Protein AF-A0AAD6VVQ3-F1 (afdb_monomer_lite)

Secondary structure (DSSP, 8-state):
-PPPHHHHHHTSPPPP------SEEEEEEETTTEEEEEE---SS---TT-----

Foldseek 3Di:
DDDDPVRVVVPDDDDDLPDDDPFAPDWDQDPPPGIDGHGDDSDDDDDPPDDDDD

Radius of gyration: 18.48 Å; chains: 1; bounding box: 52×21×36 Å

Sequence (54 aa):
KGKTLLEAINALACPACRQPAPPLQDVYKIGGIGTVLVGRVETGIINVGMAVIF

pLDDT: mean 71.16, std 8.38, range [49.62, 82.38]

Structure (mmCIF, N/CA/C/O backbone):
data_AF-A0AAD6VVQ3-F1
#
_entry.id   AF-A0AAD6VVQ3-F1
#
loop_
_atom_site.group_PDB
_atom_site.id
_atom_site.type_symbol
_atom_site.label_atom_id
_atom_site.label_alt_id
_atom_site.label_comp_id
_atom_site.label_asym_id
_atom_site.label_entity_id
_atom_site.label_seq_id
_atom_site.pdbx_PDB_ins_code
_atom_site.Cartn_x
_atom_site.Cartn_y
_atom_site.Cartn_z
_atom_site.occupancy
_atom_site.B_iso_or_equiv
_atom_site.auth_seq_id
_atom_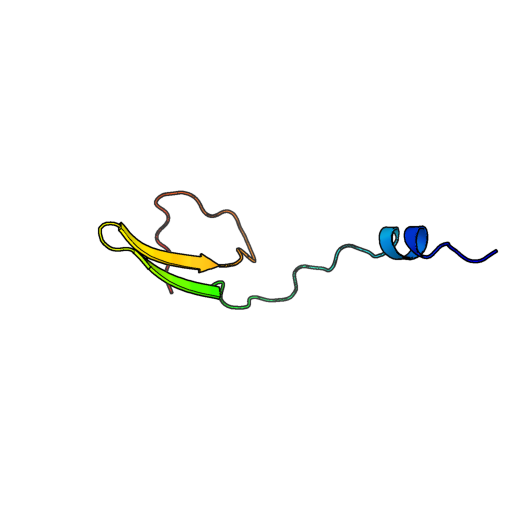site.auth_comp_id
_atom_site.auth_asym_id
_atom_site.auth_atom_id
_atom_site.pdbx_PDB_model_num
ATOM 1 N N . LYS A 1 1 ? 35.616 -9.678 -17.376 1.00 49.62 1 LYS A N 1
ATOM 2 C CA . LYS A 1 1 ? 35.273 -8.929 -16.142 1.00 49.62 1 LYS A CA 1
ATOM 3 C C . LYS A 1 1 ? 33.766 -9.020 -15.966 1.00 49.62 1 LYS A C 1
ATOM 5 O O . LYS A 1 1 ? 33.054 -8.539 -16.836 1.00 49.62 1 LYS A O 1
ATOM 10 N N . GLY A 1 2 ? 33.305 -9.758 -14.957 1.00 74.19 2 GLY A N 1
ATOM 11 C CA . GLY A 1 2 ? 31.876 -9.895 -14.663 1.00 74.19 2 GLY A CA 1
ATOM 12 C C . GLY A 1 2 ? 31.345 -8.652 -13.956 1.00 74.19 2 GLY A C 1
ATOM 1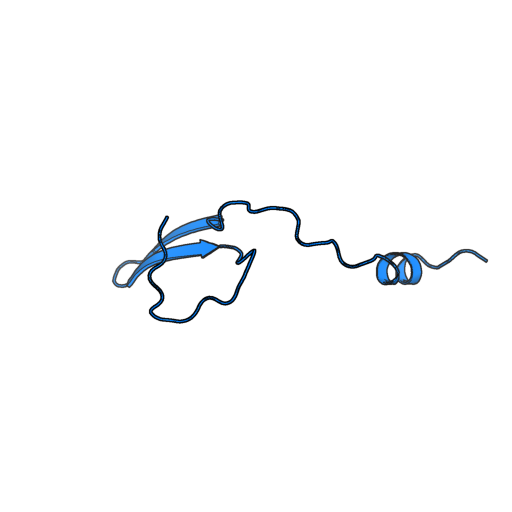3 O O . GLY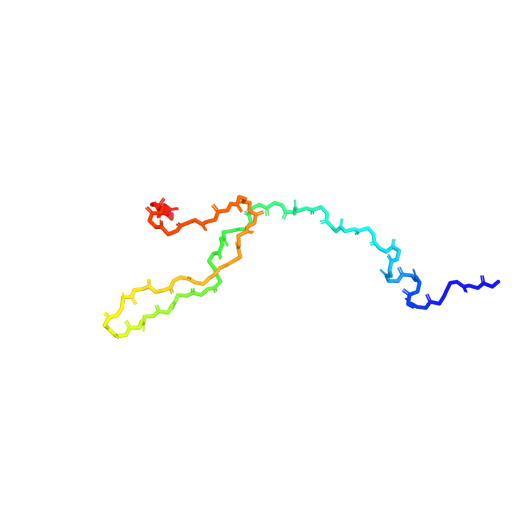 A 1 2 ? 32.122 -7.939 -13.321 1.00 74.19 2 GLY A O 1
ATOM 14 N N . LYS A 1 3 ? 30.041 -8.398 -14.087 1.00 70.25 3 LYS A N 1
ATOM 15 C CA . LYS A 1 3 ? 29.350 -7.357 -13.318 1.00 70.25 3 LYS A CA 1
ATOM 16 C C . LYS A 1 3 ? 29.406 -7.710 -11.836 1.00 70.25 3 LYS A C 1
ATOM 18 O O . LYS A 1 3 ? 29.266 -8.880 -11.471 1.00 70.25 3 LYS A O 1
ATOM 23 N N . THR A 1 4 ? 29.617 -6.710 -10.993 1.00 82.38 4 THR A N 1
ATOM 24 C CA . THR A 1 4 ? 29.527 -6.894 -9.541 1.00 82.38 4 THR A CA 1
ATOM 25 C C . THR A 1 4 ? 28.081 -7.206 -9.144 1.00 82.38 4 THR A C 1
ATOM 27 O O . THR A 1 4 ? 27.142 -6.824 -9.843 1.00 82.38 4 THR A O 1
ATOM 30 N N . LEU A 1 5 ? 27.877 -7.900 -8.017 1.00 78.19 5 LEU A N 1
ATOM 31 C CA . LEU A 1 5 ? 26.529 -8.215 -7.515 1.00 78.19 5 LEU A CA 1
ATOM 32 C C . LEU A 1 5 ? 25.652 -6.960 -7.401 1.00 78.19 5 LEU A C 1
ATOM 34 O O . LEU A 1 5 ? 24.466 -7.000 -7.713 1.00 78.19 5 LEU A O 1
ATOM 38 N N . LEU A 1 6 ? 26.258 -5.832 -7.029 1.00 79.50 6 LEU A N 1
ATOM 39 C CA . LEU A 1 6 ? 25.571 -4.554 -6.905 1.00 79.50 6 LEU A CA 1
ATOM 40 C C . LEU A 1 6 ? 25.121 -3.995 -8.265 1.00 79.50 6 LEU A C 1
ATOM 42 O O . LEU A 1 6 ? 23.989 -3.540 -8.401 1.00 79.50 6 LEU A O 1
ATOM 46 N N . GLU A 1 7 ? 25.968 -4.081 -9.293 1.00 79.56 7 GLU A N 1
ATOM 47 C CA . GLU A 1 7 ? 25.608 -3.680 -10.662 1.00 79.56 7 GLU A CA 1
ATOM 48 C C . GLU A 1 7 ? 24.540 -4.591 -11.271 1.00 79.56 7 GLU A C 1
ATOM 50 O O . GLU A 1 7 ? 23.706 -4.125 -12.043 1.00 79.56 7 GLU A O 1
ATOM 55 N N . ALA A 1 8 ? 24.545 -5.882 -10.931 1.00 78.69 8 ALA A N 1
ATOM 56 C CA . ALA A 1 8 ? 23.530 -6.822 -11.393 1.00 78.69 8 ALA A CA 1
ATOM 57 C C . ALA A 1 8 ? 22.155 -6.538 -10.768 1.00 78.69 8 ALA A C 1
ATOM 59 O O . ALA A 1 8 ? 21.158 -6.580 -11.482 1.00 78.69 8 ALA A O 1
ATOM 60 N N . ILE A 1 9 ? 22.108 -6.200 -9.472 1.00 80.38 9 ILE A N 1
ATOM 61 C CA . ILE A 1 9 ? 20.867 -5.848 -8.764 1.00 80.38 9 ILE A CA 1
ATOM 62 C C . ILE A 1 9 ? 20.324 -4.502 -9.252 1.00 80.38 9 ILE A C 1
ATOM 64 O O . ILE A 1 9 ? 19.139 -4.400 -9.552 1.00 80.38 9 ILE A O 1
ATOM 68 N N . ASN A 1 10 ? 21.183 -3.492 -9.407 1.00 78.50 10 ASN A N 1
ATOM 69 C CA . ASN A 1 10 ? 20.765 -2.183 -9.923 1.00 78.50 10 ASN A CA 1
ATOM 70 C C . ASN A 1 10 ? 20.315 -2.231 -11.393 1.00 78.50 10 ASN A C 1
ATOM 72 O O . ASN A 1 10 ? 19.565 -1.365 -11.832 1.00 78.50 10 ASN A O 1
ATOM 76 N N . ALA A 1 11 ? 20.762 -3.232 -12.157 1.00 80.69 11 ALA A N 1
ATOM 77 C CA . ALA A 1 11 ? 20.337 -3.450 -13.538 1.00 80.69 11 ALA A CA 1
ATOM 78 C C . ALA A 1 11 ? 19.014 -4.230 -13.665 1.00 80.69 11 ALA A C 1
ATOM 80 O O . ALA A 1 11 ? 18.543 -4.428 -14.788 1.00 80.69 11 ALA A O 1
ATOM 81 N N . LEU A 1 12 ? 18.417 -4.695 -12.560 1.00 77.00 12 LEU A N 1
ATOM 82 C CA . LEU A 1 12 ? 17.101 -5.328 -12.597 1.00 77.00 12 LEU A CA 1
ATOM 83 C C . LEU A 1 12 ? 16.046 -4.280 -12.963 1.00 77.00 12 LEU A C 1
ATOM 85 O O . LEU A 1 12 ? 15.902 -3.254 -12.303 1.00 77.00 12 LEU A O 1
ATOM 89 N N . ALA A 1 13 ? 15.300 -4.548 -14.034 1.00 70.25 13 ALA A N 1
ATOM 90 C CA . ALA A 1 13 ? 14.175 -3.714 -14.422 1.00 70.25 13 ALA A CA 1
ATOM 91 C C . ALA A 1 13 ? 13.094 -3.761 -13.335 1.00 70.25 13 ALA A C 1
ATOM 93 O O . ALA A 1 13 ? 12.804 -4.824 -12.779 1.00 70.25 13 ALA A O 1
ATOM 94 N N . CYS A 1 14 ? 12.495 -2.604 -13.050 1.00 65.31 14 CYS A N 1
ATOM 95 C CA . CYS A 1 14 ? 11.422 -2.501 -12.070 1.00 65.31 14 CYS A CA 1
ATOM 96 C C . CYS A 1 14 ? 10.282 -3.457 -12.478 1.00 65.31 14 CYS A C 1
ATOM 98 O O . CYS A 1 14 ? 9.837 -3.400 -13.631 1.00 65.31 14 CYS A O 1
ATOM 100 N N . PRO A 1 15 ? 9.834 -4.366 -11.595 1.00 66.44 15 PRO A N 1
ATOM 101 C CA . PRO A 1 15 ? 8.812 -5.341 -11.946 1.00 66.44 15 PRO A CA 1
ATOM 102 C C . PRO A 1 15 ? 7.522 -4.619 -12.349 1.00 66.44 15 PRO A C 1
ATOM 104 O O . PRO A 1 15 ? 7.043 -3.739 -11.635 1.00 66.44 15 PRO A O 1
ATOM 107 N N . ALA A 1 16 ? 6.956 -4.991 -13.500 1.00 64.00 16 ALA A N 1
ATOM 108 C CA . ALA A 1 16 ? 5.655 -4.487 -13.923 1.00 64.00 16 ALA A CA 1
ATOM 109 C C . ALA A 1 16 ? 4.597 -4.865 -12.877 1.00 64.00 16 ALA A C 1
ATOM 111 O O . ALA A 1 16 ? 4.574 -6.008 -12.412 1.00 64.00 16 ALA A O 1
ATOM 112 N N . CYS A 1 17 ? 3.747 -3.901 -12.509 1.00 57.69 17 CYS A N 1
ATOM 113 C CA . CYS A 1 17 ? 2.709 -4.074 -11.495 1.00 57.69 17 CYS A CA 1
ATOM 114 C C . CYS A 1 17 ? 1.827 -5.278 -11.871 1.00 57.69 17 CYS A C 1
ATOM 116 O O . CYS A 1 17 ? 1.156 -5.277 -12.906 1.00 57.69 17 CYS A O 1
ATOM 118 N N . ARG A 1 18 ? 1.926 -6.362 -11.097 1.00 55.88 18 ARG A N 1
ATOM 119 C CA . ARG A 1 18 ? 1.471 -7.695 -11.500 1.00 55.88 18 ARG A CA 1
ATOM 120 C C . ARG A 1 18 ? 0.138 -8.010 -10.824 1.00 55.88 18 ARG A C 1
ATOM 122 O O . ARG A 1 18 ? 0.156 -8.581 -9.751 1.00 55.88 18 ARG A O 1
ATOM 129 N N . GLN A 1 19 ? -0.963 -7.683 -11.512 1.00 60.06 19 GLN A N 1
ATOM 130 C CA . GLN A 1 19 ? -2.359 -8.118 -11.277 1.00 60.06 19 GLN A CA 1
ATOM 131 C C . GLN A 1 19 ? -2.978 -7.841 -9.879 1.00 60.06 19 GLN A C 1
ATOM 133 O O . GLN A 1 19 ? -2.289 -7.829 -8.867 1.00 60.06 19 GLN A O 1
ATOM 138 N N . PRO A 1 20 ? -4.304 -7.600 -9.801 1.00 52.88 20 PRO A N 1
ATOM 139 C CA . PRO A 1 20 ? -4.942 -7.091 -8.588 1.00 52.88 20 PRO A CA 1
ATOM 140 C C . PRO A 1 20 ? -5.145 -8.203 -7.553 1.00 52.88 20 PRO A C 1
ATOM 142 O O . PRO A 1 20 ? -6.120 -8.951 -7.604 1.00 52.88 20 PRO A O 1
ATOM 145 N N . ALA A 1 21 ? -4.232 -8.299 -6.588 1.00 55.41 21 ALA A N 1
ATOM 146 C CA . ALA A 1 21 ? -4.554 -8.910 -5.306 1.00 55.41 21 ALA A CA 1
ATOM 147 C C . ALA A 1 21 ? -5.446 -7.935 -4.513 1.00 55.41 21 ALA A C 1
ATOM 149 O O . ALA A 1 21 ? -5.222 -6.721 -4.586 1.00 55.41 21 ALA A O 1
ATOM 150 N N . PRO A 1 22 ? -6.466 -8.418 -3.779 1.00 55.66 22 PRO A N 1
ATOM 151 C CA . PRO A 1 22 ? -7.278 -7.548 -2.944 1.00 55.66 22 PRO A CA 1
ATOM 152 C C . PRO A 1 22 ? -6.355 -6.836 -1.947 1.00 55.66 22 PRO A C 1
ATOM 154 O O . PRO A 1 22 ? -5.476 -7.472 -1.364 1.00 55.66 22 PRO A O 1
ATOM 157 N N . PRO A 1 23 ? -6.528 -5.522 -1.745 1.00 60.78 23 PRO A N 1
ATOM 158 C CA . PRO A 1 23 ? -5.583 -4.719 -0.984 1.00 60.78 23 PRO A CA 1
ATOM 159 C C . PRO A 1 23 ? -5.516 -5.124 0.492 1.00 60.78 23 PRO A C 1
ATOM 161 O O . PRO A 1 23 ? -4.610 -4.673 1.170 1.00 60.78 23 PRO A O 1
ATOM 164 N N . LEU A 1 24 ? -6.438 -5.942 1.008 1.00 61.12 24 LEU A N 1
ATOM 165 C CA . LEU A 1 24 ? -6.577 -6.224 2.433 1.00 61.12 24 LEU A CA 1
ATOM 166 C C . LEU A 1 24 ? -5.438 -7.113 2.962 1.00 61.12 24 LEU A C 1
ATOM 168 O O . LEU A 1 24 ? -5.450 -8.325 2.769 1.00 61.12 24 LEU A O 1
ATOM 172 N N . GLN A 1 25 ? -4.467 -6.505 3.643 1.00 66.69 25 GLN A N 1
ATOM 173 C CA . GLN A 1 25 ? -3.410 -7.229 4.354 1.00 66.69 25 GLN A CA 1
ATOM 174 C C . GLN A 1 25 ? -3.864 -7.616 5.755 1.00 66.69 25 GLN A C 1
ATOM 176 O O . GLN A 1 25 ? -3.678 -8.760 6.141 1.00 66.69 25 GLN A O 1
ATOM 181 N N . ASP A 1 26 ? -4.503 -6.692 6.476 1.00 68.50 26 ASP A N 1
ATOM 182 C CA . ASP A 1 26 ? -5.000 -6.941 7.827 1.00 68.50 26 ASP A CA 1
ATOM 183 C C . ASP A 1 26 ? -6.117 -5.964 8.217 1.00 68.50 26 ASP A C 1
ATOM 185 O O . ASP A 1 26 ? -6.222 -4.843 7.705 1.00 68.50 26 ASP A O 1
ATOM 189 N N . VAL A 1 27 ? -6.958 -6.400 9.157 1.00 71.81 27 VAL A N 1
ATOM 190 C CA . VAL A 1 27 ? -8.057 -5.610 9.725 1.00 71.81 27 VAL A CA 1
ATOM 191 C C . VAL A 1 27 ? -7.805 -5.397 11.210 1.00 71.81 27 VAL A C 1
ATOM 193 O O . VAL A 1 27 ? -7.846 -6.344 11.995 1.00 71.81 27 VAL A O 1
ATOM 196 N N . TYR A 1 28 ? -7.622 -4.144 11.617 1.00 76.25 28 TYR A N 1
ATOM 197 C CA . TYR A 1 28 ? -7.485 -3.784 13.024 1.00 76.25 28 TYR A CA 1
ATOM 198 C C . TYR A 1 28 ? -8.772 -3.146 13.537 1.00 76.25 28 TYR A C 1
ATOM 200 O O . TYR A 1 28 ? -9.306 -2.213 12.942 1.00 76.25 28 TYR A O 1
ATOM 208 N N . LYS A 1 29 ? -9.269 -3.620 14.681 1.00 72.50 29 LYS A N 1
ATOM 209 C CA . LYS A 1 29 ? -10.318 -2.921 15.431 1.00 72.50 29 LYS A CA 1
ATOM 210 C C . LYS A 1 29 ? -9.664 -2.071 16.505 1.00 72.50 29 LYS A C 1
ATOM 212 O O . LYS A 1 29 ? -9.152 -2.607 17.485 1.00 72.50 29 LYS A O 1
ATOM 217 N N . ILE A 1 30 ? -9.700 -0.755 16.323 1.00 78.12 30 ILE A N 1
ATOM 218 C CA . ILE A 1 30 ? -9.183 0.197 17.305 1.00 78.12 30 ILE A CA 1
ATOM 219 C C . ILE A 1 30 ? -10.373 0.777 18.071 1.00 78.12 30 ILE A C 1
ATOM 221 O O . ILE A 1 30 ? -11.273 1.386 17.484 1.00 78.12 30 ILE A O 1
ATOM 225 N N . GLY A 1 31 ? -10.391 0.572 19.391 1.00 71.56 31 GLY A N 1
ATOM 226 C CA . GLY A 1 31 ? -11.434 1.104 20.268 1.00 71.56 31 GLY A CA 1
ATOM 227 C C . GLY A 1 31 ? -11.524 2.628 20.152 1.00 71.56 31 GLY A C 1
ATOM 228 O O . GLY A 1 31 ? -10.531 3.320 20.343 1.00 71.56 31 GLY A O 1
ATOM 229 N N . GLY A 1 32 ? -12.706 3.141 19.803 1.00 79.62 32 GLY A N 1
ATOM 230 C CA . GLY A 1 32 ? -12.977 4.576 19.637 1.00 79.62 32 GLY A CA 1
ATOM 231 C C . GLY A 1 32 ? -12.800 5.135 18.217 1.00 79.62 32 GLY A C 1
ATOM 232 O O . GLY A 1 32 ? -13.386 6.170 17.924 1.00 79.62 32 GLY A O 1
ATOM 233 N N . ILE A 1 33 ? -12.069 4.452 17.324 1.00 75.19 33 ILE A N 1
ATOM 234 C CA . ILE A 1 33 ? -11.832 4.896 15.929 1.00 75.19 33 ILE A CA 1
ATOM 235 C C . ILE A 1 33 ? -12.620 4.034 14.927 1.00 75.19 33 ILE A C 1
ATOM 237 O O . ILE A 1 33 ? -13.057 4.528 13.890 1.00 75.19 33 ILE A O 1
ATOM 241 N N . GLY A 1 34 ? -12.851 2.755 15.249 1.00 80.50 34 GLY A N 1
ATOM 242 C CA . GLY A 1 34 ? -13.583 1.812 14.400 1.00 80.50 34 GLY A CA 1
ATOM 243 C C . GLY A 1 34 ? -12.668 0.770 13.753 1.00 80.50 34 GLY A C 1
ATOM 244 O O . GLY A 1 34 ? -11.683 0.331 14.349 1.00 80.50 34 GLY A O 1
ATOM 245 N N . THR A 1 35 ? -13.023 0.328 12.547 1.00 78.50 35 THR A N 1
ATOM 246 C CA . THR A 1 35 ? -12.259 -0.676 11.793 1.00 78.50 35 THR A CA 1
ATOM 247 C C . THR A 1 35 ? -11.251 0.026 10.889 1.00 78.50 35 THR A C 1
ATOM 249 O O . THR A 1 35 ? -11.641 0.755 9.981 1.00 78.50 35 THR A O 1
ATOM 252 N N . VAL A 1 36 ? -9.963 -0.195 11.138 1.00 79.12 36 VAL A N 1
ATOM 253 C CA . VAL A 1 36 ? -8.855 0.327 10.338 1.00 79.12 36 VAL A CA 1
ATOM 254 C C . VAL A 1 36 ? -8.349 -0.783 9.432 1.00 79.12 36 VAL A C 1
ATOM 256 O O . VAL A 1 36 ? -7.973 -1.860 9.893 1.00 79.12 36 VAL A O 1
ATOM 259 N N . LEU A 1 37 ? -8.358 -0.512 8.133 1.00 75.94 37 LEU A N 1
ATOM 260 C CA . LEU A 1 37 ? -7.942 -1.457 7.110 1.00 75.94 37 LEU A CA 1
ATOM 261 C C . LEU A 1 37 ? -6.520 -1.126 6.696 1.00 75.94 37 LEU A C 1
ATOM 263 O O . LEU A 1 37 ? -6.204 0.030 6.409 1.00 75.94 37 LEU A O 1
ATOM 267 N N . VAL A 1 38 ? -5.674 -2.144 6.671 1.00 77.31 38 VAL A N 1
ATOM 268 C CA . VAL A 1 38 ? -4.288 -2.016 6.240 1.00 77.31 38 VAL A CA 1
ATOM 269 C C . VAL A 1 38 ? -4.123 -2.796 4.955 1.00 77.31 38 VAL A C 1
ATOM 271 O O . VAL A 1 38 ? -4.610 -3.920 4.821 1.00 77.31 38 VAL A O 1
ATOM 274 N N . GLY A 1 39 ? -3.465 -2.171 3.987 1.00 75.38 39 GLY A N 1
ATOM 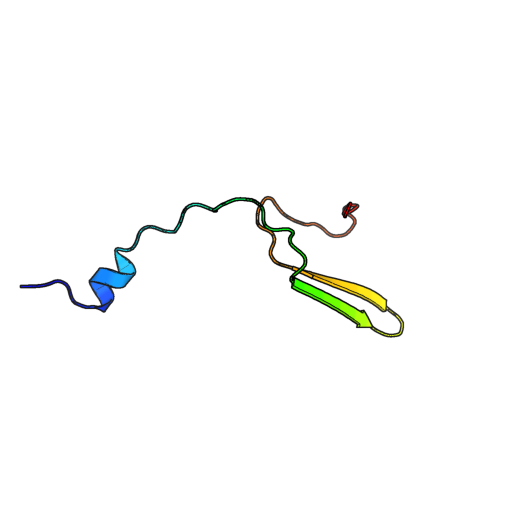275 C CA . GLY A 1 39 ? -3.396 -2.727 2.660 1.00 75.38 39 GLY A CA 1
ATOM 276 C C . GLY A 1 39 ? -2.451 -2.030 1.709 1.00 75.38 39 GLY A C 1
ATOM 277 O O . GLY A 1 39 ? -2.098 -0.867 1.906 1.00 75.38 39 GLY A O 1
ATOM 278 N N . ARG A 1 40 ? -2.053 -2.746 0.654 1.00 75.75 40 ARG A N 1
ATOM 279 C CA . ARG A 1 40 ? -1.246 -2.173 -0.428 1.00 75.75 40 ARG A CA 1
ATOM 280 C C . ARG A 1 40 ? -2.165 -1.667 -1.525 1.00 75.75 40 ARG A C 1
ATOM 282 O O . ARG A 1 40 ? -3.030 -2.388 -2.008 1.00 75.75 40 ARG A O 1
ATOM 289 N N . VAL A 1 41 ? -1.957 -0.419 -1.924 1.00 69.25 41 VAL A N 1
ATOM 290 C CA . VAL A 1 41 ? -2.646 0.169 -3.072 1.00 69.25 41 VAL A CA 1
ATOM 291 C C . VAL A 1 41 ? -1.934 -0.303 -4.334 1.00 69.25 41 VAL A C 1
ATOM 293 O O . VAL A 1 41 ? -0.856 0.186 -4.661 1.00 69.25 41 VAL A O 1
ATOM 296 N N . GLU A 1 42 ? -2.511 -1.290 -5.017 1.00 69.19 42 GLU A N 1
ATOM 297 C CA . GLU A 1 42 ? -1.935 -1.842 -6.254 1.00 69.19 42 GLU A CA 1
ATOM 298 C C . GLU A 1 42 ? -2.167 -0.922 -7.470 1.00 69.19 42 GLU A C 1
ATOM 300 O O . GLU A 1 42 ? -1.361 -0.902 -8.401 1.00 69.19 42 GLU A O 1
ATOM 305 N N . THR A 1 43 ? -3.236 -0.114 -7.460 1.00 63.72 43 THR A N 1
ATOM 306 C CA . THR A 1 43 ? -3.557 0.851 -8.528 1.00 63.72 43 THR A CA 1
ATOM 307 C C . THR A 1 43 ? -4.224 2.117 -7.986 1.00 63.72 43 THR A C 1
ATOM 309 O O . THR A 1 43 ? -5.157 2.026 -7.190 1.00 63.72 43 THR A O 1
ATOM 312 N N . GLY A 1 44 ? -3.821 3.288 -8.491 1.00 72.81 44 GLY A N 1
ATOM 313 C CA . GLY A 1 44 ? -4.443 4.581 -8.172 1.00 72.81 44 GLY A CA 1
ATOM 314 C C . GLY A 1 44 ? -3.910 5.252 -6.900 1.00 72.81 44 GLY A C 1
ATOM 315 O O . GLY A 1 44 ? -2.903 4.835 -6.335 1.00 72.81 44 GLY A O 1
ATOM 316 N N . ILE A 1 45 ? -4.577 6.329 -6.473 1.00 74.00 45 ILE A N 1
ATOM 317 C CA . ILE A 1 45 ? -4.265 7.099 -5.257 1.00 74.00 45 ILE A CA 1
ATOM 318 C C . ILE A 1 45 ? -5.506 7.071 -4.363 1.00 74.00 45 ILE A C 1
ATOM 320 O O . ILE A 1 45 ? -6.598 7.397 -4.826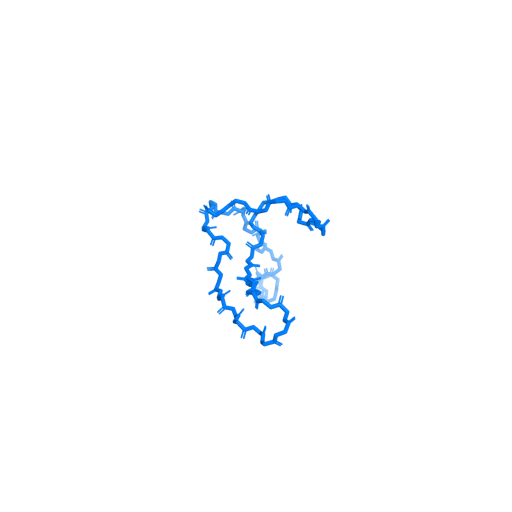 1.00 74.00 45 ILE A O 1
ATOM 324 N N . ILE A 1 46 ? -5.344 6.695 -3.092 1.00 77.81 46 ILE A N 1
ATOM 325 C CA . ILE A 1 46 ? -6.422 6.754 -2.098 1.00 77.81 46 ILE A CA 1
ATOM 326 C C . ILE A 1 46 ? -6.363 8.109 -1.399 1.00 77.81 46 ILE A C 1
ATOM 328 O O . ILE A 1 46 ? -5.326 8.487 -0.856 1.00 77.81 46 ILE A O 1
ATOM 332 N N . ASN A 1 47 ? -7.489 8.819 -1.393 1.00 80.06 47 ASN A N 1
ATOM 333 C CA . ASN A 1 47 ? -7.655 10.083 -0.683 1.00 80.06 47 ASN A CA 1
ATOM 334 C C . ASN A 1 47 ? -8.660 9.936 0.465 1.00 80.06 47 ASN A C 1
ATOM 336 O O . ASN A 1 47 ? -9.556 9.088 0.434 1.00 80.06 47 ASN A O 1
ATOM 340 N N . VAL A 1 48 ? -8.521 10.797 1.474 1.00 79.38 48 VAL A N 1
ATOM 341 C CA . VAL A 1 48 ? -9.431 10.847 2.626 1.00 79.38 48 VAL A CA 1
ATOM 342 C C . VAL A 1 48 ? -10.852 11.167 2.144 1.00 79.38 48 VAL A C 1
ATOM 344 O O . VAL A 1 48 ? -11.053 12.131 1.412 1.00 79.38 48 VAL A O 1
ATOM 347 N N . GLY A 1 49 ? -11.836 10.358 2.551 1.00 79.38 49 GLY A N 1
ATOM 348 C CA . GLY A 1 49 ? -13.248 10.533 2.184 1.00 79.38 49 GLY A CA 1
A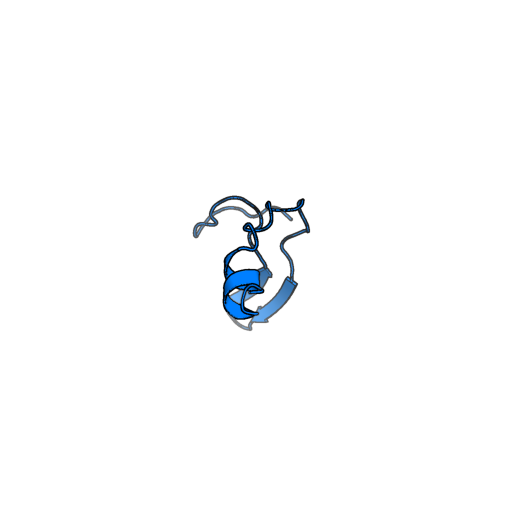TOM 349 C C . GLY A 1 49 ? -13.709 9.763 0.941 1.00 79.38 49 GLY A C 1
ATOM 350 O O . GLY A 1 49 ? -14.890 9.820 0.606 1.00 79.38 49 GLY A O 1
ATOM 351 N N . MET A 1 50 ? -12.827 9.013 0.270 1.00 77.94 50 MET A N 1
ATOM 352 C CA . MET A 1 50 ? -13.251 8.084 -0.781 1.00 77.94 50 MET A CA 1
ATOM 353 C C . MET A 1 50 ? -14.031 6.907 -0.183 1.00 77.94 50 MET A C 1
ATOM 355 O O . MET A 1 50 ? -13.570 6.256 0.755 1.00 77.94 50 MET A O 1
ATOM 359 N N . ALA A 1 51 ? -15.202 6.613 -0.753 1.00 66.25 51 ALA A N 1
ATOM 360 C CA . ALA A 1 51 ? -15.956 5.410 -0.428 1.00 66.25 51 ALA A CA 1
ATOM 361 C C . ALA A 1 51 ? -15.223 4.193 -1.006 1.00 66.25 51 ALA A C 1
ATOM 363 O O . ALA A 1 51 ? -15.198 3.986 -2.220 1.00 66.25 51 ALA A O 1
ATOM 364 N N . VAL A 1 52 ? -14.592 3.412 -0.132 1.00 67.38 52 VAL A N 1
ATOM 365 C CA . VAL A 1 52 ? -13.963 2.144 -0.504 1.00 67.38 52 VAL A CA 1
ATOM 366 C C . VAL A 1 52 ? -15.036 1.062 -0.446 1.00 67.38 52 VAL A C 1
ATOM 368 O O . VAL A 1 52 ? -15.644 0.847 0.602 1.00 67.38 52 VAL A O 1
ATOM 371 N N . ILE A 1 53 ? -15.295 0.425 -1.586 1.00 63.88 53 ILE A N 1
ATOM 372 C CA . ILE A 1 53 ? -16.205 -0.716 -1.699 1.00 63.88 53 ILE A CA 1
ATOM 373 C C . ILE A 1 53 ? -15.341 -1.976 -1.624 1.00 63.88 53 ILE A C 1
ATOM 375 O O . ILE A 1 53 ? -14.348 -2.072 -2.347 1.00 63.88 53 ILE A O 1
ATOM 379 N N . PHE A 1 54 ? -15.703 -2.888 -0.723 1.00 64.56 54 PHE A N 1
ATOM 380 C CA . PHE A 1 54 ? -15.050 -4.186 -0.535 1.00 64.56 54 PHE A CA 1
ATOM 381 C C . PHE A 1 54 ? -15.791 -5.270 -1.303 1.00 64.56 54 PHE A C 1
ATOM 383 O O . PHE A 1 54 ? -17.043 -5.246 -1.264 1.00 64.56 54 PHE A O 1
#

InterPro domains:
  IPR009000 Translation protein, beta-barrel domain superfamily [SSF50447] (23-53)

Organism: NCBI:txid153505